Protein AF-A0AAV8WJX8-F1 (afdb_monomer)

Mean predicted aligned error: 5.15 Å

Structure (mmCIF, N/CA/C/O backbone):
data_AF-A0AAV8WJX8-F1
#
_entry.id   AF-A0AAV8WJX8-F1
#
loop_
_atom_site.group_PDB
_atom_site.id
_atom_site.type_symbol
_atom_site.label_atom_id
_atom_site.label_alt_id
_atom_site.label_comp_id
_atom_site.label_asym_id
_atom_site.label_entity_id
_atom_site.label_seq_id
_atom_site.pdbx_PDB_ins_code
_atom_site.Cartn_x
_atom_site.Cartn_y
_atom_site.Cartn_z
_atom_site.occupancy
_atom_site.B_iso_or_equiv
_atom_site.auth_seq_id
_atom_site.auth_comp_id
_atom_site.auth_asym_id
_atom_site.auth_atom_id
_atom_site.pdbx_PDB_model_num
ATOM 1 N N . MET A 1 1 ? 3.931 -18.837 -17.181 1.00 72.12 1 MET A N 1
ATOM 2 C CA . MET A 1 1 ? 3.180 -19.322 -15.991 1.00 72.12 1 MET A CA 1
ATOM 3 C C . MET A 1 1 ? 4.081 -19.205 -14.765 1.00 72.12 1 MET A C 1
ATOM 5 O O . MET A 1 1 ? 5.287 -19.308 -14.938 1.00 72.12 1 MET A O 1
ATOM 9 N N . ILE A 1 2 ? 3.549 -19.021 -13.550 1.00 83.50 2 ILE A N 1
ATOM 10 C CA . ILE A 1 2 ? 4.365 -18.878 -12.319 1.00 83.50 2 ILE A CA 1
ATOM 11 C C . ILE A 1 2 ? 5.362 -20.040 -12.143 1.00 83.50 2 ILE A C 1
ATOM 13 O O . ILE A 1 2 ? 6.511 -19.811 -11.780 1.00 83.50 2 ILE A O 1
ATOM 17 N N . GLN A 1 3 ? 4.966 -21.268 -12.494 1.00 87.81 3 GLN A N 1
ATOM 18 C CA . GLN A 1 3 ? 5.840 -22.443 -12.430 1.00 87.81 3 GLN A CA 1
ATOM 19 C C . GLN A 1 3 ? 7.119 -22.313 -13.278 1.00 87.81 3 GLN A C 1
ATOM 21 O O . GLN A 1 3 ? 8.181 -22.773 -12.865 1.00 87.81 3 GLN A O 1
ATOM 26 N N . ASP A 1 4 ? 7.037 -21.662 -14.441 1.00 89.12 4 ASP A N 1
ATOM 27 C CA . ASP A 1 4 ? 8.189 -21.420 -15.318 1.00 89.12 4 ASP A CA 1
ATOM 28 C C . ASP A 1 4 ? 9.169 -20.428 -14.675 1.00 89.12 4 ASP A C 1
ATOM 30 O O . ASP A 1 4 ? 10.365 -20.693 -14.612 1.00 89.12 4 ASP A O 1
ATOM 34 N N . ILE A 1 5 ? 8.659 -19.348 -14.075 1.00 88.38 5 ILE A N 1
ATOM 35 C CA . ILE A 1 5 ? 9.476 -18.366 -13.344 1.00 88.38 5 ILE A CA 1
ATOM 36 C C . ILE A 1 5 ? 10.179 -19.032 -12.149 1.00 88.38 5 ILE A C 1
ATOM 38 O O . ILE A 1 5 ? 11.364 -18.785 -11.911 1.00 88.38 5 ILE A O 1
ATOM 42 N N . LEU A 1 6 ? 9.482 -19.915 -11.421 1.00 90.94 6 LEU A N 1
ATOM 43 C CA . LEU A 1 6 ? 10.062 -20.689 -10.318 1.00 90.94 6 LEU A CA 1
ATOM 44 C C . LEU A 1 6 ? 11.199 -21.596 -10.800 1.00 90.94 6 LEU A C 1
ATOM 46 O O . LEU A 1 6 ? 12.281 -21.585 -10.211 1.00 90.94 6 LEU A O 1
ATOM 50 N N . ASN A 1 7 ? 10.970 -22.358 -11.871 1.00 92.25 7 ASN A N 1
ATOM 51 C CA . ASN A 1 7 ? 11.967 -23.275 -12.421 1.00 92.25 7 ASN A CA 1
ATOM 52 C C . ASN A 1 7 ? 13.191 -22.510 -12.944 1.00 92.25 7 ASN A C 1
ATOM 54 O O . ASN A 1 7 ? 14.318 -22.836 -12.576 1.00 92.25 7 ASN A O 1
ATOM 58 N N . ARG A 1 8 ? 12.979 -21.435 -13.710 1.00 91.94 8 ARG A N 1
ATOM 59 C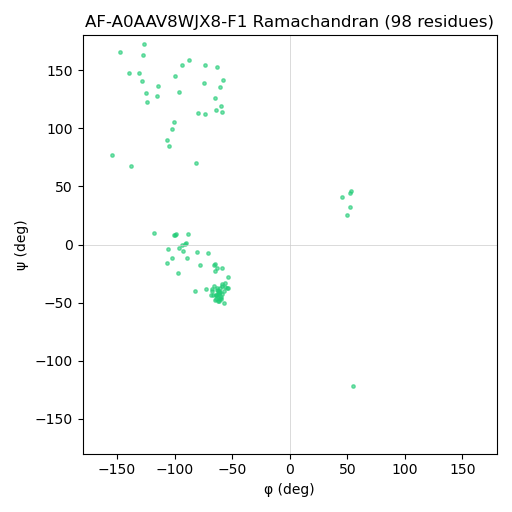 CA . ARG A 1 8 ? 14.062 -20.588 -14.228 1.00 91.94 8 ARG A CA 1
ATOM 60 C C . ARG A 1 8 ? 14.856 -19.910 -13.119 1.00 91.94 8 ARG A C 1
ATOM 62 O O . ARG A 1 8 ? 16.078 -19.872 -13.203 1.00 91.94 8 ARG A O 1
ATOM 69 N N . THR A 1 9 ? 14.198 -19.443 -12.056 1.00 90.12 9 THR A N 1
ATOM 70 C CA . THR A 1 9 ? 14.901 -18.847 -10.908 1.00 90.12 9 THR A CA 1
ATOM 71 C C . THR A 1 9 ? 15.792 -19.874 -10.212 1.00 90.12 9 THR A C 1
ATOM 73 O O . THR A 1 9 ? 16.943 -19.568 -9.913 1.00 90.12 9 THR A O 1
ATOM 76 N N . LYS A 1 10 ? 15.296 -21.103 -9.995 1.00 92.12 10 LYS A N 1
ATOM 77 C CA . LYS A 1 10 ? 16.086 -22.198 -9.399 1.00 92.12 10 LYS A CA 1
ATOM 78 C C . LYS A 1 10 ? 17.280 -22.595 -10.267 1.00 92.12 10 LYS A C 1
ATOM 80 O O . LYS A 1 10 ? 18.340 -22.905 -9.740 1.00 92.12 10 LYS A O 1
ATOM 85 N N . SER A 1 11 ? 17.109 -22.580 -11.585 1.00 93.94 11 SER A N 1
ATOM 86 C CA . SER A 1 11 ? 18.156 -22.920 -12.553 1.00 93.94 11 SER A CA 1
ATOM 87 C C . SER A 1 11 ? 19.031 -21.728 -12.964 1.00 93.94 11 SER A C 1
ATOM 89 O O . SER A 1 11 ? 19.808 -21.862 -13.905 1.00 93.94 11 SER A O 1
ATOM 91 N N . HIS A 1 12 ? 18.903 -20.571 -12.300 1.00 89.25 12 HIS A N 1
ATOM 92 C CA . HIS A 1 12 ? 19.622 -19.328 -12.619 1.00 89.25 12 HIS A CA 1
ATOM 93 C C . HIS A 1 12 ? 19.511 -18.891 -14.094 1.00 89.25 12 HIS A C 1
ATOM 95 O O . HIS A 1 12 ? 20.426 -18.295 -14.659 1.00 89.25 12 HIS A O 1
ATOM 101 N N . GLN A 1 13 ? 18.375 -19.183 -14.725 1.00 90.56 13 GLN A N 1
ATOM 102 C CA . GLN A 1 13 ? 18.067 -18.785 -16.095 1.00 90.56 13 GLN A CA 1
ATOM 103 C C . GLN A 1 13 ? 17.423 -17.395 -16.134 1.00 90.56 13 GLN A C 1
ATOM 105 O O . GLN A 1 13 ? 16.824 -16.934 -15.161 1.00 90.56 13 GLN A O 1
A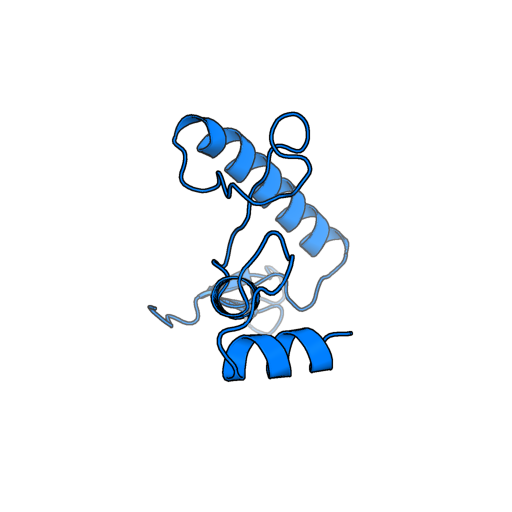TOM 110 N N . ASN A 1 14 ? 17.500 -16.738 -17.293 1.00 87.12 14 ASN A N 1
ATOM 111 C CA . ASN A 1 14 ? 16.842 -15.453 -17.499 1.00 87.12 14 ASN A CA 1
ATOM 112 C C . ASN A 1 14 ? 15.310 -15.611 -17.423 1.00 87.12 14 ASN A C 1
ATOM 114 O O . ASN A 1 14 ? 14.710 -16.435 -18.125 1.00 87.12 14 ASN A O 1
ATOM 118 N N . LEU A 1 15 ? 14.686 -14.807 -16.560 1.00 84.56 15 LEU A N 1
ATOM 119 C CA . LEU A 1 15 ? 13.241 -14.806 -16.335 1.00 84.56 15 LEU A CA 1
ATOM 120 C C . LEU A 1 15 ? 12.474 -14.077 -17.442 1.00 84.56 15 LEU A C 1
ATOM 122 O O . LEU A 1 15 ? 11.269 -14.279 -17.547 1.00 84.56 15 LEU A O 1
ATOM 126 N N . TYR A 1 16 ? 13.153 -13.243 -18.244 1.00 83.69 16 TYR A N 1
ATOM 127 C CA . TYR A 1 16 ? 12.534 -12.303 -19.190 1.00 83.69 16 TYR A CA 1
ATOM 128 C C . TYR A 1 16 ? 11.370 -11.536 -18.548 1.00 83.69 16 TYR A C 1
ATOM 130 O O . TYR A 1 16 ? 10.312 -11.343 -19.140 1.00 83.69 16 TYR A O 1
ATOM 138 N N . TRP A 1 17 ? 11.573 -11.140 -17.292 1.00 86.00 17 TRP A N 1
ATOM 139 C CA . TRP A 1 17 ? 10.598 -10.454 -16.464 1.00 86.00 17 TRP A CA 1
ATOM 140 C C . TRP A 1 17 ? 11.235 -9.195 -15.886 1.00 86.00 17 TRP A C 1
ATOM 142 O O . TRP A 1 17 ? 12.402 -9.208 -15.501 1.00 86.00 17 TRP A O 1
ATOM 152 N N . PHE A 1 18 ? 10.459 -8.115 -15.818 1.00 85.94 18 PHE A N 1
ATOM 153 C CA . PHE A 1 18 ? 10.902 -6.804 -15.341 1.00 85.94 18 PHE A CA 1
ATOM 154 C C . PHE A 1 18 ? 11.159 -6.757 -13.819 1.00 85.94 18 PHE A C 1
ATOM 156 O O . PHE A 1 18 ? 11.689 -5.772 -13.311 1.00 85.94 18 PHE A O 1
ATOM 163 N N . LYS A 1 19 ? 10.826 -7.830 -13.081 1.00 86.69 19 LYS A N 1
ATOM 164 C CA . LYS A 1 19 ? 11.131 -8.010 -11.652 1.00 86.69 19 LYS A CA 1
ATOM 165 C C . LYS A 1 19 ? 11.836 -9.344 -11.398 1.00 86.69 19 LYS A C 1
ATOM 167 O O . LYS A 1 19 ? 11.805 -10.273 -12.202 1.00 86.69 19 LYS A O 1
ATOM 172 N N . THR A 1 20 ? 12.453 -9.454 -10.226 1.00 87.19 20 THR A N 1
ATOM 173 C CA . THR A 1 20 ? 12.942 -10.729 -9.682 1.00 87.19 20 THR A CA 1
ATOM 174 C C . THR A 1 20 ? 11.894 -11.367 -8.766 1.00 87.19 20 THR A C 1
ATOM 176 O O . THR A 1 20 ? 11.107 -10.663 -8.130 1.00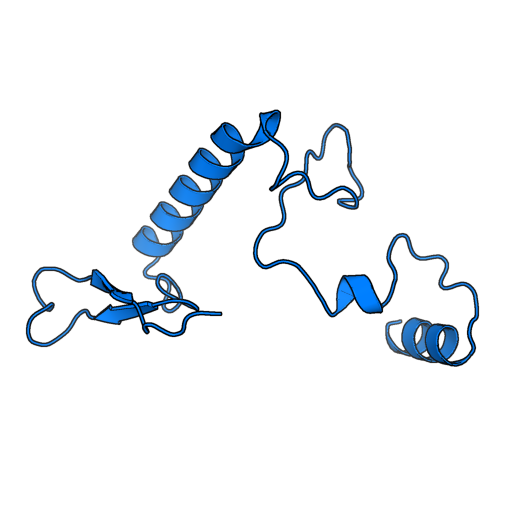 87.19 20 THR A O 1
ATOM 179 N N . LEU A 1 21 ? 11.919 -12.699 -8.602 1.00 89.25 21 LEU A N 1
ATOM 180 C CA . LEU A 1 21 ? 11.050 -13.369 -7.618 1.00 89.25 21 LEU A CA 1
ATOM 181 C C . LEU A 1 21 ? 11.243 -12.822 -6.200 1.00 89.25 21 LEU A C 1
ATOM 183 O O . LEU A 1 21 ? 10.277 -12.692 -5.455 1.00 89.25 21 LEU A O 1
ATOM 187 N N . ARG A 1 22 ? 12.476 -12.466 -5.824 1.00 89.00 22 ARG A N 1
ATOM 188 C CA . ARG A 1 22 ? 12.762 -11.915 -4.496 1.00 89.00 22 ARG A CA 1
ATOM 189 C C . ARG A 1 22 ? 12.007 -10.610 -4.248 1.00 89.00 22 ARG A C 1
ATOM 191 O O . ARG A 1 22 ? 11.429 -10.472 -3.175 1.00 89.00 22 ARG A O 1
ATOM 198 N N . GLN A 1 23 ? 12.015 -9.694 -5.218 1.00 90.00 23 GLN A N 1
ATOM 199 C CA . GLN A 1 23 ? 11.267 -8.432 -5.149 1.00 90.00 23 GLN A CA 1
ATOM 200 C C . GLN A 1 23 ? 9.756 -8.674 -5.155 1.00 90.00 23 GLN A C 1
ATOM 202 O O . GLN A 1 23 ? 9.018 -7.979 -4.474 1.00 90.00 23 GLN A O 1
ATOM 207 N N . TYR A 1 24 ? 9.294 -9.679 -5.900 1.00 90.69 24 TYR A N 1
ATOM 208 C CA . TYR A 1 24 ? 7.876 -10.020 -5.942 1.00 90.69 24 TYR A CA 1
ATOM 209 C C . TYR A 1 24 ? 7.346 -10.570 -4.615 1.00 90.69 24 TYR A C 1
ATOM 211 O O . TYR A 1 24 ? 6.213 -10.259 -4.250 1.00 90.69 24 TYR A O 1
ATOM 219 N N . TYR A 1 25 ? 8.140 -11.381 -3.910 1.00 91.56 25 TYR A N 1
ATOM 220 C CA . TYR A 1 25 ? 7.751 -11.959 -2.622 1.00 91.56 25 TYR A CA 1
ATOM 221 C C . TYR A 1 25 ? 7.963 -11.009 -1.442 1.00 91.56 25 TYR A C 1
ATOM 223 O O . TYR A 1 25 ? 7.127 -10.972 -0.548 1.00 91.56 25 TYR A O 1
ATOM 231 N N . ASN A 1 26 ? 9.061 -10.249 -1.425 1.00 94.19 26 ASN A N 1
ATOM 232 C CA . ASN A 1 26 ? 9.404 -9.363 -0.311 1.00 94.19 26 ASN A CA 1
ATOM 233 C C . ASN A 1 26 ? 9.161 -7.916 -0.726 1.00 94.19 26 ASN A C 1
ATOM 235 O O . ASN A 1 26 ? 10.053 -7.265 -1.277 1.00 94.19 26 ASN A O 1
ATOM 239 N N . ARG A 1 27 ? 7.942 -7.440 -0.481 1.00 94.25 27 ARG A N 1
ATOM 240 C CA . ARG A 1 27 ? 7.522 -6.085 -0.837 1.00 94.25 27 ARG A CA 1
ATOM 241 C C . ARG A 1 27 ? 7.583 -5.169 0.378 1.00 94.25 27 ARG A C 1
ATOM 243 O O . ARG A 1 27 ? 7.325 -5.632 1.490 1.00 94.25 27 ARG A O 1
ATOM 250 N N . PRO A 1 28 ? 7.932 -3.888 0.190 1.00 94.62 28 PRO A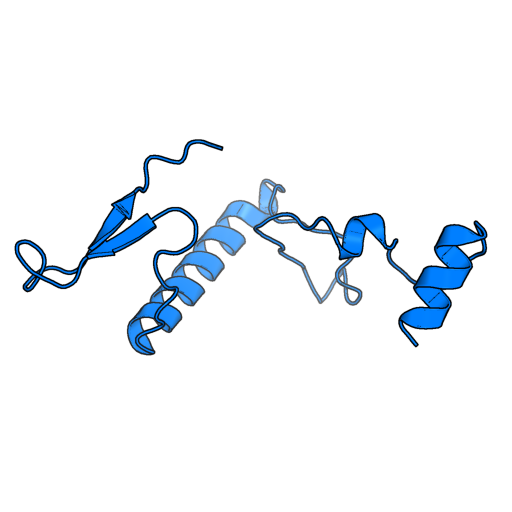 N 1
ATOM 251 C CA . PRO A 1 28 ? 7.704 -2.907 1.234 1.00 94.62 28 PRO A CA 1
ATOM 252 C C . PRO A 1 28 ? 6.197 -2.779 1.483 1.00 94.62 28 PRO A C 1
ATOM 254 O O . PRO A 1 28 ? 5.394 -2.996 0.582 1.00 94.62 28 PRO A O 1
ATOM 257 N N . GLU A 1 29 ? 5.830 -2.393 2.700 1.00 94.94 29 GLU A N 1
ATOM 258 C CA . GLU A 1 29 ? 4.431 -2.169 3.082 1.00 94.94 29 GLU A CA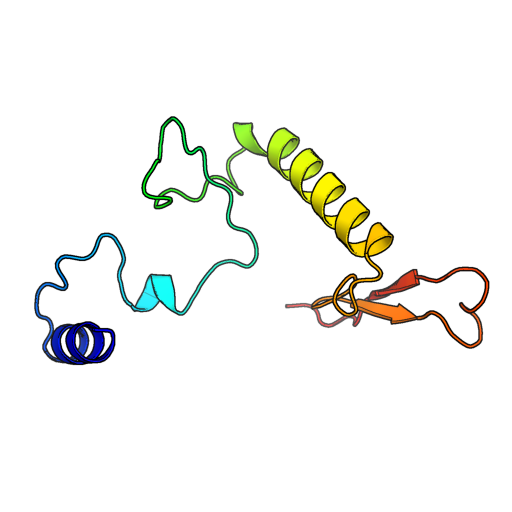 1
ATOM 259 C C . GLU A 1 29 ? 3.741 -1.137 2.180 1.00 94.94 29 GLU A C 1
ATOM 261 O O . GLU A 1 29 ? 2.600 -1.323 1.771 1.00 94.94 29 GLU A O 1
ATOM 266 N N . TRP A 1 30 ? 4.468 -0.073 1.829 1.00 97.38 30 TRP A N 1
ATOM 267 C CA . TRP A 1 30 ? 3.969 1.003 0.986 1.00 97.38 30 TRP A CA 1
ATOM 268 C C . TRP A 1 30 ? 4.723 1.062 -0.343 1.00 97.38 30 TRP A C 1
ATOM 270 O O . TRP A 1 30 ? 5.956 1.165 -0.390 1.00 97.38 30 TRP A O 1
ATOM 280 N N . GLU A 1 31 ? 3.962 1.057 -1.434 1.00 97.62 31 GLU A N 1
ATOM 281 C CA . GLU A 1 31 ? 4.443 1.220 -2.802 1.00 97.62 31 GLU A CA 1
ATOM 282 C C . GLU A 1 31 ? 3.715 2.398 -3.457 1.00 97.62 31 GLU A C 1
ATOM 284 O O . GLU A 1 31 ? 2.488 2.436 -3.502 1.00 97.62 31 GLU A O 1
ATOM 289 N N . LEU A 1 32 ? 4.475 3.390 -3.928 1.00 98.25 32 LEU A N 1
ATOM 290 C CA . LEU A 1 32 ? 3.954 4.546 -4.659 1.00 98.25 32 LEU A CA 1
ATOM 291 C C . LEU A 1 32 ? 4.684 4.643 -5.997 1.00 98.25 32 LEU A C 1
ATOM 293 O O . LEU A 1 32 ? 5.916 4.631 -6.010 1.00 98.25 32 LEU A O 1
ATOM 297 N N . TYR A 1 33 ? 3.937 4.783 -7.091 1.00 98.00 33 TYR A N 1
ATOM 298 C CA . TYR A 1 33 ? 4.466 4.860 -8.453 1.00 98.00 33 TYR A CA 1
ATOM 299 C C . TYR A 1 33 ? 3.869 6.045 -9.208 1.00 98.00 33 TYR A C 1
ATOM 301 O O . TYR A 1 33 ? 2.718 6.423 -8.995 1.00 98.00 33 TYR A O 1
ATOM 309 N N . ASP A 1 34 ? 4.663 6.625 -10.104 1.00 97.25 34 ASP A N 1
ATOM 310 C CA . ASP A 1 34 ? 4.203 7.649 -11.038 1.00 97.25 34 ASP A CA 1
ATOM 311 C C . ASP A 1 34 ? 4.012 7.008 -12.413 1.00 97.25 34 ASP A C 1
ATOM 313 O O . ASP A 1 34 ? 4.971 6.839 -13.159 1.00 97.25 34 ASP A O 1
ATOM 317 N N . LEU A 1 35 ? 2.772 6.668 -12.762 1.00 97.00 35 LEU A N 1
ATOM 318 C CA . LEU A 1 35 ? 2.454 5.946 -13.999 1.00 97.00 35 LEU A CA 1
ATOM 319 C C . LEU A 1 35 ? 2.810 6.716 -15.279 1.00 97.00 35 LEU A C 1
ATOM 321 O O . LEU A 1 35 ? 2.934 6.110 -16.343 1.00 97.00 35 LEU A O 1
ATOM 325 N N . LYS A 1 36 ? 2.973 8.045 -15.206 1.00 96.94 36 LYS A N 1
ATOM 326 C CA . LYS A 1 36 ? 3.358 8.849 -16.372 1.00 96.94 36 LYS A CA 1
ATOM 327 C C . LYS A 1 36 ? 4.825 8.628 -16.734 1.00 96.94 36 LYS A C 1
ATOM 329 O O . LYS A 1 36 ? 5.156 8.614 -17.918 1.00 96.94 36 LYS A O 1
ATOM 334 N N . TYR A 1 37 ? 5.689 8.496 -15.730 1.00 95.56 37 TYR A N 1
ATOM 335 C CA . TYR A 1 37 ? 7.136 8.341 -15.918 1.00 95.56 37 TYR A CA 1
ATOM 336 C C . TYR A 1 37 ? 7.641 6.915 -15.651 1.00 95.56 37 TYR A C 1
ATOM 338 O O . TYR A 1 37 ? 8.750 6.586 -16.063 1.00 95.56 37 TYR A O 1
ATOM 346 N N . ASP A 1 38 ? 6.843 6.076 -14.992 1.00 96.50 38 ASP A N 1
ATOM 347 C CA . ASP A 1 38 ? 7.136 4.691 -14.618 1.00 96.50 38 ASP A CA 1
ATOM 348 C C . ASP A 1 38 ? 5.911 3.785 -14.869 1.00 96.50 38 ASP A C 1
ATOM 350 O O . ASP A 1 38 ? 5.291 3.293 -13.924 1.00 96.50 38 ASP A O 1
ATOM 354 N N . PRO A 1 39 ? 5.525 3.560 -16.140 1.00 95.69 39 PRO A N 1
ATOM 355 C CA . PRO A 1 39 ? 4.345 2.761 -16.480 1.00 95.69 39 PRO A CA 1
ATOM 356 C C . PRO A 1 39 ? 4.460 1.279 -16.083 1.00 95.69 39 PRO A C 1
ATOM 358 O O . PRO A 1 39 ? 3.449 0.587 -16.040 1.00 95.69 39 PRO A O 1
ATOM 361 N N . GLU A 1 40 ? 5.671 0.781 -15.809 1.00 94.31 40 GLU A N 1
ATOM 362 C CA . GLU A 1 40 ? 5.923 -0.602 -15.373 1.00 94.31 40 GLU A CA 1
ATOM 363 C C . GLU A 1 40 ? 5.969 -0.764 -13.840 1.00 94.31 40 GLU A C 1
ATOM 365 O O . GLU A 1 40 ? 6.178 -1.878 -13.351 1.00 94.31 40 GLU A O 1
ATOM 370 N N . GLU A 1 41 ? 5.790 0.322 -13.074 1.00 96.38 41 GLU A N 1
ATOM 371 C CA . GLU A 1 41 ? 5.725 0.306 -11.601 1.00 96.38 41 GLU A CA 1
ATOM 372 C C . GLU A 1 41 ? 6.933 -0.405 -10.955 1.00 96.38 41 GLU A C 1
ATOM 374 O O . GLU A 1 41 ? 6.831 -1.258 -10.056 1.00 96.38 41 GLU A O 1
ATOM 379 N N . VAL A 1 42 ? 8.131 -0.103 -11.457 1.00 93.94 42 VAL A N 1
ATOM 380 C CA . VAL A 1 42 ? 9.386 -0.688 -10.959 1.00 93.94 42 VAL A CA 1
ATOM 381 C C . VAL A 1 42 ? 10.095 0.224 -9.968 1.00 93.94 42 VAL A C 1
ATOM 383 O O . VAL A 1 42 ? 10.827 -0.264 -9.103 1.00 93.94 42 VAL A O 1
ATOM 386 N N . ASN A 1 43 ? 9.839 1.528 -10.032 1.00 95.00 43 ASN A N 1
ATOM 387 C CA . ASN A 1 43 ? 10.529 2.546 -9.258 1.00 95.00 43 ASN A CA 1
ATOM 388 C C . ASN A 1 43 ? 9.647 3.049 -8.111 1.00 95.00 43 ASN A C 1
ATOM 390 O O . ASN A 1 43 ? 9.002 4.088 -8.226 1.00 95.00 43 ASN A O 1
ATOM 394 N N . ASN A 1 44 ? 9.655 2.349 -6.972 1.00 96.81 44 ASN A N 1
ATOM 395 C CA . ASN A 1 44 ? 8.897 2.790 -5.797 1.00 96.81 44 ASN A CA 1
ATOM 396 C C . ASN A 1 44 ? 9.438 4.139 -5.285 1.00 96.81 44 ASN A C 1
ATOM 398 O O . ASN A 1 44 ? 10.583 4.240 -4.829 1.00 96.81 44 ASN A O 1
ATOM 402 N N . ILE A 1 45 ? 8.606 5.177 -5.345 1.00 97.44 45 ILE A N 1
ATOM 403 C CA . ILE A 1 45 ? 8.950 6.543 -4.949 1.00 97.44 45 ILE A CA 1
ATOM 404 C C . ILE A 1 45 ? 8.460 6.914 -3.549 1.00 97.44 45 ILE A C 1
ATOM 406 O O . ILE A 1 45 ? 8.610 8.072 -3.174 1.00 97.44 45 ILE A O 1
ATOM 410 N N . VAL A 1 46 ? 7.932 5.986 -2.743 1.00 97.12 46 VAL A N 1
ATOM 411 C CA . VAL A 1 46 ? 7.339 6.304 -1.425 1.00 97.12 46 VAL A CA 1
ATOM 412 C C . VAL A 1 46 ? 8.297 7.031 -0.470 1.00 97.12 46 VAL A C 1
ATOM 414 O O . VAL A 1 46 ? 7.876 7.883 0.302 1.00 97.12 46 VAL A O 1
ATOM 417 N N . LYS A 1 47 ? 9.606 6.744 -0.544 1.00 95.56 47 LYS A N 1
ATOM 418 C CA . LYS A 1 47 ? 10.636 7.356 0.319 1.00 95.56 47 LYS A CA 1
ATOM 419 C C . LYS A 1 47 ? 11.262 8.629 -0.263 1.00 95.56 47 LYS A C 1
ATOM 421 O O . LYS A 1 47 ? 12.170 9.186 0.348 1.00 95.56 47 LYS A O 1
ATOM 426 N N . LYS A 1 48 ? 10.852 9.084 -1.455 1.00 96.56 48 LYS A N 1
ATOM 427 C CA . LYS A 1 48 ? 11.400 10.319 -2.038 1.00 96.56 48 LYS A CA 1
ATOM 428 C C . LYS A 1 48 ? 10.816 11.530 -1.307 1.00 96.56 48 LYS A C 1
ATOM 430 O O . LYS A 1 48 ? 9.623 11.582 -1.033 1.00 96.56 48 LYS A O 1
ATOM 435 N N . ASN A 1 49 ? 11.639 12.542 -1.035 1.00 96.31 49 ASN A N 1
ATOM 436 C CA . ASN A 1 49 ? 11.159 13.772 -0.389 1.00 96.31 49 ASN A CA 1
ATOM 437 C C . ASN A 1 49 ? 10.094 14.484 -1.237 1.00 96.31 49 ASN A C 1
ATOM 439 O O . ASN A 1 49 ? 9.114 14.993 -0.708 1.00 96.31 49 ASN A O 1
ATOM 443 N N . SER A 1 50 ? 10.255 14.464 -2.563 1.00 95.56 50 SER A N 1
ATOM 444 C CA . SER A 1 50 ? 9.334 15.100 -3.511 1.00 95.56 50 SER A CA 1
ATOM 445 C C . SER A 1 50 ? 7.940 14.468 -3.555 1.00 95.56 50 SER A C 1
ATOM 447 O O . SER A 1 50 ? 7.021 15.087 -4.077 1.00 95.56 50 SER A O 1
ATOM 449 N N . SER A 1 51 ? 7.774 13.241 -3.055 1.00 96.56 51 SER A N 1
ATOM 450 C CA . SER A 1 51 ? 6.506 12.504 -3.080 1.00 96.56 51 SER A CA 1
ATOM 451 C C . SER A 1 51 ? 5.821 12.430 -1.716 1.00 96.56 51 SER A C 1
ATOM 453 O O . SER A 1 51 ? 4.704 11.929 -1.660 1.00 96.56 51 SER A O 1
ATOM 455 N N . GLN A 1 52 ? 6.427 12.936 -0.632 1.00 97.12 52 GLN A N 1
ATOM 456 C CA . GLN A 1 52 ? 5.872 12.809 0.727 1.00 97.12 52 GLN A CA 1
ATOM 457 C C . GLN A 1 52 ? 4.475 13.419 0.860 1.00 97.12 52 GLN A C 1
ATOM 459 O O . GLN A 1 52 ? 3.588 12.809 1.450 1.00 97.12 52 GLN A O 1
ATOM 464 N N . GLU A 1 53 ? 4.266 14.596 0.271 1.00 97.75 53 GLU A N 1
ATOM 465 C CA . GLU A 1 53 ? 2.968 15.269 0.313 1.00 97.75 53 GLU A CA 1
ATOM 466 C C . GLU A 1 53 ? 1.902 14.485 -0.469 1.00 97.75 53 GLU A C 1
ATOM 468 O O . GLU A 1 53 ? 0.806 14.248 0.029 1.00 97.75 53 GLU A O 1
ATOM 473 N N . ILE A 1 54 ? 2.254 13.984 -1.658 1.00 97.44 54 ILE A N 1
ATOM 474 C CA . ILE A 1 54 ? 1.368 13.141 -2.475 1.00 97.44 54 ILE A CA 1
ATOM 475 C C . ILE A 1 54 ? 1.041 11.839 -1.734 1.00 97.44 54 ILE A C 1
ATOM 477 O O . ILE A 1 54 ? -0.115 11.425 -1.685 1.00 97.44 54 ILE A O 1
ATOM 481 N N . PHE A 1 55 ? 2.045 11.204 -1.127 1.00 98.00 55 PHE A N 1
ATOM 482 C CA . PHE A 1 55 ? 1.869 9.984 -0.350 1.00 98.00 55 PHE A CA 1
ATOM 483 C C . PHE A 1 55 ? 0.906 10.200 0.818 1.00 98.00 55 PHE A C 1
ATOM 485 O O . PHE A 1 55 ? -0.022 9.412 0.991 1.00 98.00 55 PHE A O 1
ATOM 492 N N . LYS A 1 56 ? 1.080 11.288 1.577 1.00 98.00 56 LYS A N 1
ATOM 493 C CA . LYS A 1 56 ? 0.189 11.644 2.684 1.00 98.00 56 LYS A C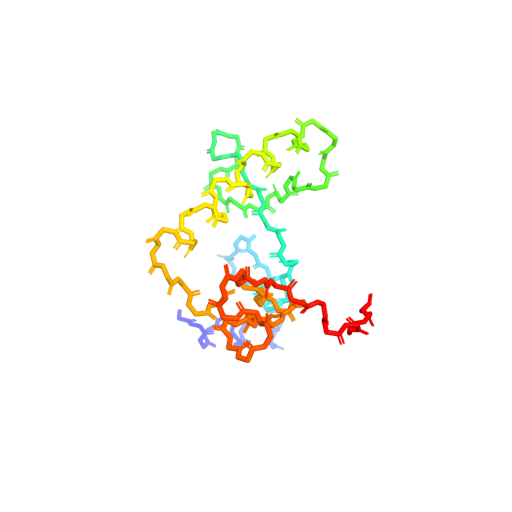A 1
ATOM 494 C C . LYS A 1 56 ? -1.259 11.788 2.209 1.00 98.00 56 LYS A C 1
ATOM 496 O O . LYS A 1 56 ? -2.134 11.140 2.775 1.00 98.00 56 LYS A O 1
ATOM 501 N N . GLN A 1 57 ? -1.492 12.557 1.146 1.00 98.44 57 GLN A N 1
ATOM 502 C CA . GLN A 1 57 ? -2.835 12.782 0.598 1.00 98.44 57 GLN A CA 1
ATOM 503 C C . GLN A 1 57 ? -3.491 11.487 0.103 1.00 98.44 57 GLN A C 1
ATOM 505 O O . GLN A 1 57 ? -4.669 11.243 0.360 1.00 98.44 57 GLN A O 1
ATOM 510 N N . LEU A 1 58 ? -2.736 10.632 -0.594 1.00 98.38 58 LEU A N 1
ATOM 511 C CA . LEU A 1 58 ? -3.250 9.350 -1.080 1.00 98.38 58 LEU A CA 1
ATOM 512 C C . LEU A 1 58 ? -3.545 8.380 0.066 1.00 98.38 58 LEU A C 1
ATOM 514 O O . LEU A 1 58 ? -4.570 7.701 0.031 1.00 98.38 58 LEU A O 1
ATOM 518 N N . ARG A 1 59 ? -2.689 8.342 1.092 1.00 97.38 59 ARG A N 1
ATOM 519 C CA . ARG A 1 59 ? -2.901 7.522 2.288 1.00 97.38 59 ARG A CA 1
ATOM 520 C C . ARG A 1 59 ? -4.138 7.971 3.063 1.00 97.38 59 ARG A C 1
ATOM 522 O O . ARG A 1 59 ? -4.928 7.127 3.465 1.00 97.38 59 ARG A O 1
ATOM 529 N N . GLU A 1 60 ? -4.330 9.278 3.236 1.00 97.81 60 GLU A N 1
ATOM 530 C CA . GLU A 1 60 ? -5.536 9.838 3.860 1.00 97.81 60 GLU A CA 1
ATOM 531 C C . GLU A 1 60 ? -6.786 9.477 3.054 1.00 97.81 60 GLU A C 1
ATOM 533 O O . GLU A 1 60 ? -7.749 8.958 3.609 1.00 97.81 60 GLU A O 1
ATOM 538 N N . ARG A 1 61 ? -6.749 9.648 1.728 1.00 98.38 61 ARG A N 1
ATOM 539 C CA . ARG A 1 61 ? -7.875 9.293 0.856 1.00 98.38 61 ARG A CA 1
ATOM 540 C C . ARG A 1 61 ? -8.215 7.799 0.903 1.00 98.38 61 ARG A C 1
ATOM 542 O O . ARG A 1 61 ? -9.393 7.451 0.886 1.00 98.38 61 ARG A O 1
ATOM 549 N N . LEU A 1 62 ? -7.205 6.928 0.952 1.00 97.94 62 LEU A N 1
ATOM 550 C CA . LEU A 1 62 ? -7.398 5.487 1.120 1.00 97.94 62 LEU A CA 1
ATOM 551 C C . LEU A 1 62 ? -8.063 5.183 2.466 1.00 97.94 62 LEU A C 1
ATOM 553 O O . LEU A 1 62 ? -9.060 4.470 2.501 1.00 97.94 62 LEU A O 1
ATOM 557 N N . PHE A 1 63 ? -7.550 5.767 3.549 1.00 96.06 63 PHE A N 1
ATOM 558 C CA . PHE A 1 63 ? -8.081 5.560 4.892 1.00 96.06 63 PHE A CA 1
ATOM 559 C C . PHE A 1 63 ? -9.537 6.033 5.031 1.00 96.06 63 PHE A C 1
ATOM 561 O O . PHE A 1 63 ? -10.361 5.327 5.611 1.00 96.06 63 PHE A O 1
ATOM 568 N N . GLU A 1 64 ? -9.888 7.193 4.465 1.00 97.19 64 GLU A N 1
ATOM 569 C CA . GLU A 1 64 ? -11.280 7.662 4.440 1.00 97.19 64 GLU A CA 1
ATOM 570 C C . GLU A 1 64 ? -12.193 6.676 3.704 1.00 97.19 64 GLU A C 1
ATOM 572 O O . GLU A 1 64 ? -13.231 6.290 4.237 1.00 97.19 64 GLU A O 1
ATOM 577 N N . TRP A 1 65 ? -11.774 6.179 2.537 1.00 98.06 65 TRP A N 1
ATOM 578 C CA . TRP A 1 65 ? -12.544 5.183 1.790 1.00 98.06 65 TRP A CA 1
ATOM 579 C C . TRP A 1 65 ? -12.719 3.862 2.559 1.00 98.06 65 TRP A C 1
ATOM 581 O O . TRP A 1 65 ? -13.809 3.286 2.563 1.00 98.06 65 TRP A O 1
ATOM 591 N N . GLN A 1 66 ? -11.682 3.386 3.252 1.00 97.56 66 GLN A N 1
ATOM 592 C CA . GLN A 1 66 ? -11.774 2.191 4.101 1.00 97.56 66 GLN A CA 1
ATOM 593 C C . GLN A 1 66 ? -12.798 2.375 5.230 1.00 97.56 66 GLN A C 1
ATOM 595 O O . GLN A 1 66 ? -13.605 1.481 5.484 1.00 97.56 66 GLN A O 1
ATOM 600 N N . LYS A 1 67 ? -12.839 3.553 5.864 1.00 94.50 67 LYS A N 1
ATOM 601 C CA . LYS A 1 67 ? -13.871 3.874 6.864 1.00 94.50 67 LYS A CA 1
ATOM 602 C C . LYS A 1 67 ? -15.270 3.936 6.252 1.00 94.50 67 LYS A C 1
ATOM 604 O O . LYS A 1 67 ? -16.190 3.327 6.789 1.00 94.50 67 LYS A O 1
ATOM 609 N N . GLU A 1 68 ? -15.435 4.638 5.131 1.00 96.69 68 GLU A N 1
ATOM 610 C CA . GLU A 1 68 ? -16.730 4.786 4.445 1.00 96.69 68 GLU A CA 1
ATOM 611 C C . GLU A 1 68 ? -17.324 3.437 4.022 1.00 96.69 68 GLU A C 1
ATOM 613 O O . GLU A 1 68 ? -18.541 3.244 4.051 1.00 96.69 68 GLU A O 1
ATOM 618 N N . THR A 1 69 ? -16.464 2.488 3.655 1.00 97.25 69 THR A N 1
ATOM 619 C CA . THR A 1 69 ? -16.861 1.142 3.230 1.00 97.25 69 THR A CA 1
ATOM 620 C C . THR A 1 69 ? -16.948 0.127 4.372 1.00 97.25 69 THR A C 1
ATOM 622 O O . THR A 1 69 ? -17.322 -1.018 4.121 1.00 97.25 69 THR A O 1
ATOM 625 N N . ASN A 1 70 ? -16.692 0.539 5.621 1.00 94.38 70 ASN A N 1
ATOM 626 C CA . ASN A 1 70 ? -16.609 -0.336 6.797 1.00 94.38 70 ASN A CA 1
ATOM 627 C C . ASN A 1 70 ? -15.629 -1.507 6.592 1.00 94.38 70 ASN A C 1
ATOM 629 O O . ASN A 1 70 ? -15.956 -2.660 6.884 1.00 94.38 70 ASN A O 1
ATOM 633 N N . ASP A 1 71 ? -14.440 -1.212 6.062 1.00 96.44 71 ASP A N 1
ATOM 634 C CA . ASP A 1 71 ? -13.380 -2.190 5.826 1.00 96.44 71 ASP A CA 1
ATOM 635 C C . ASP A 1 71 ? -12.944 -2.864 7.150 1.00 96.44 71 ASP A C 1
ATOM 637 O O . ASP A 1 71 ? -12.441 -2.181 8.050 1.00 96.44 71 ASP A O 1
ATOM 641 N N . PRO A 1 72 ? -13.076 -4.201 7.288 1.00 94.88 72 PRO A N 1
ATOM 642 C CA . PRO A 1 72 ? -12.619 -4.929 8.473 1.00 94.88 72 PRO A CA 1
ATOM 643 C C . PRO A 1 72 ? -11.117 -4.784 8.767 1.00 94.88 72 PRO A C 1
ATOM 645 O O . PRO A 1 72 ? -10.692 -5.028 9.896 1.00 94.88 72 PRO A O 1
ATOM 648 N N . TRP A 1 73 ? -10.308 -4.406 7.772 1.00 95.56 73 TRP A N 1
ATOM 649 C CA . TRP A 1 73 ? -8.855 -4.255 7.883 1.00 95.56 73 TRP A CA 1
ATOM 650 C C . TRP A 1 73 ? -8.395 -2.810 8.102 1.00 95.56 73 TRP A C 1
ATOM 652 O O . TRP A 1 73 ? -7.194 -2.561 8.088 1.00 95.56 73 TRP A O 1
ATOM 662 N N . VAL A 1 74 ? -9.304 -1.865 8.361 1.00 95.00 74 VAL A N 1
ATOM 663 C CA . VAL A 1 74 ? -8.993 -0.425 8.472 1.00 95.00 74 VAL A CA 1
ATOM 664 C C . VAL A 1 74 ? -7.881 -0.071 9.477 1.00 95.00 74 VAL A C 1
ATOM 666 O O . VAL A 1 74 ? -7.179 0.917 9.285 1.00 95.00 74 VAL A O 1
ATOM 669 N N . CYS A 1 75 ? -7.690 -0.875 10.529 1.00 94.25 75 CYS A N 1
ATOM 670 C CA . CYS A 1 75 ? -6.629 -0.674 11.527 1.00 94.25 75 CYS A CA 1
ATOM 671 C C . CYS A 1 75 ? -5.423 -1.617 11.353 1.00 94.25 75 CYS A C 1
ATOM 673 O O . CYS A 1 75 ? -4.390 -1.429 11.995 1.00 94.25 75 CYS A O 1
ATOM 675 N N . ALA A 1 76 ? -5.535 -2.645 10.510 1.00 93.75 76 ALA A N 1
ATOM 676 C CA . ALA A 1 76 ? -4.475 -3.627 10.321 1.00 93.75 76 ALA A CA 1
ATOM 677 C C . ALA A 1 76 ? -3.302 -3.033 9.509 1.00 93.75 76 ALA A C 1
ATOM 679 O O . ALA A 1 76 ? -3.512 -2.136 8.694 1.00 93.75 76 ALA A O 1
ATOM 680 N N . PRO A 1 77 ? -2.068 -3.550 9.658 1.00 93.19 77 PRO A N 1
ATOM 681 C CA . PRO A 1 77 ? -1.641 -4.623 10.564 1.00 93.19 77 PRO A CA 1
ATOM 682 C C . PRO A 1 77 ? -1.111 -4.131 11.925 1.00 93.19 77 PRO A C 1
ATOM 684 O O . PRO A 1 77 ? -0.794 -4.954 12.782 1.00 93.19 77 PRO A O 1
ATOM 687 N N . HIS A 1 78 ? -0.977 -2.817 12.113 1.00 90.50 78 HIS A N 1
ATOM 688 C CA . HIS A 1 78 ? -0.303 -2.218 13.276 1.00 90.50 78 HIS A CA 1
ATOM 689 C C . HIS A 1 78 ? -1.245 -1.963 14.458 1.00 90.50 78 HIS A C 1
ATOM 691 O O . HIS A 1 78 ? -0.810 -1.635 15.554 1.00 90.50 78 HIS A O 1
ATOM 697 N N . SER A 1 79 ? -2.556 -2.072 14.253 1.00 92.19 79 SER A N 1
ATOM 698 C CA . SER A 1 79 ? -3.557 -1.733 15.262 1.00 92.19 79 SER A CA 1
ATOM 699 C C . SER A 1 79 ? -4.796 -2.625 15.156 1.00 92.19 79 SER A C 1
ATO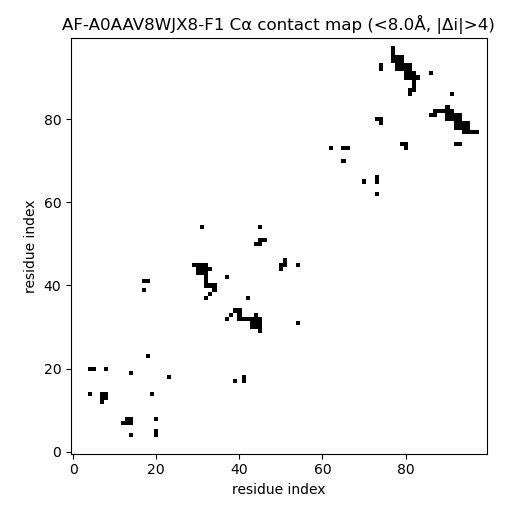M 701 O O . SER A 1 79 ? -5.027 -3.303 14.150 1.00 92.19 79 SER A O 1
ATOM 703 N N . VAL A 1 80 ? -5.625 -2.610 16.197 1.00 93.31 80 VAL A N 1
ATOM 704 C CA . VAL A 1 80 ? -6.917 -3.308 16.245 1.00 93.31 80 VAL A CA 1
ATOM 705 C C . VAL A 1 80 ? -8.039 -2.288 16.331 1.00 93.31 80 VAL A C 1
ATOM 707 O O . VAL A 1 80 ? -7.952 -1.316 17.080 1.00 93.31 80 VAL A O 1
ATOM 710 N N . LEU A 1 81 ? -9.097 -2.512 15.550 1.00 94.38 81 LEU A N 1
ATOM 711 C CA . LEU A 1 81 ? -10.319 -1.726 15.654 1.00 94.38 81 LEU A CA 1
ATOM 712 C C . LEU A 1 81 ? -11.070 -2.124 16.927 1.00 94.38 81 LEU A C 1
ATOM 714 O O . LEU A 1 81 ? -11.612 -3.225 17.008 1.00 94.38 81 LEU A O 1
ATOM 718 N N . GLU A 1 82 ? -11.141 -1.208 17.887 1.00 93.88 82 GLU A N 1
ATOM 719 C CA . GLU A 1 82 ? -12.000 -1.327 19.060 1.00 93.88 82 GLU A CA 1
ATOM 720 C C . GLU A 1 82 ? -13.260 -0.487 18.847 1.00 93.88 82 GLU A C 1
ATOM 722 O O . GLU A 1 82 ? -13.236 0.741 18.918 1.00 93.88 82 GLU A O 1
ATOM 727 N N . ASP A 1 83 ? -14.377 -1.160 18.576 1.00 90.94 83 ASP A N 1
ATOM 728 C CA . ASP A 1 83 ? -15.700 -0.566 18.341 1.00 90.94 83 ASP A CA 1
ATOM 729 C C . ASP A 1 83 ? -16.740 -1.015 19.386 1.00 90.94 83 ASP A C 1
ATOM 731 O O . ASP A 1 83 ? -17.945 -0.775 19.262 1.00 90.94 83 ASP A O 1
ATOM 735 N N . LYS A 1 84 ? -16.275 -1.689 20.442 1.00 90.31 84 LYS A N 1
ATOM 736 C CA . LYS A 1 84 ? -17.093 -2.296 21.498 1.00 90.31 84 LYS A CA 1
ATOM 737 C C . LYS A 1 84 ? -16.654 -1.829 22.880 1.00 90.31 84 LYS A C 1
ATOM 739 O O . LYS A 1 84 ? -15.670 -1.116 23.057 1.00 90.31 84 LYS A O 1
ATOM 744 N N . GLY A 1 85 ? -17.439 -2.215 23.888 1.00 90.81 85 GLY A N 1
ATOM 745 C CA . GLY A 1 85 ? -17.160 -1.901 25.287 1.00 90.81 85 GLY A CA 1
ATOM 746 C C . GLY A 1 85 ? -16.994 -0.398 25.504 1.00 90.81 85 GLY A C 1
ATOM 747 O O . GLY A 1 85 ? -17.889 0.383 25.174 1.00 90.81 85 GLY A O 1
ATOM 748 N N . ASN A 1 86 ? -15.831 -0.006 26.022 1.00 88.88 86 ASN A N 1
ATOM 749 C CA . ASN A 1 86 ? -15.496 1.388 26.314 1.00 88.88 86 ASN A CA 1
ATOM 750 C C . ASN A 1 86 ? -15.416 2.270 25.053 1.00 88.88 86 ASN A C 1
ATOM 752 O O . ASN A 1 86 ? -15.629 3.476 25.152 1.00 88.88 86 ASN A O 1
ATOM 756 N N . PHE A 1 87 ? -15.178 1.682 23.877 1.00 89.50 87 PHE A N 1
ATOM 757 C CA . PHE A 1 87 ? -15.054 2.390 22.597 1.00 89.50 87 PHE A CA 1
ATOM 758 C C . PHE A 1 87 ? -16.328 2.330 21.743 1.00 89.50 87 PHE A C 1
ATOM 760 O O . PHE A 1 87 ? -16.354 2.827 20.622 1.00 89.50 87 PHE A O 1
ATOM 767 N N . LYS A 1 88 ? -17.441 1.807 22.282 1.00 88.69 88 LYS A N 1
ATOM 768 C CA . LYS A 1 88 ? -18.715 1.671 21.548 1.00 88.69 88 LYS A CA 1
ATOM 769 C C . LYS A 1 88 ? -19.222 2.981 20.930 1.00 88.69 88 LYS A C 1
ATOM 771 O O . LYS A 1 88 ? -19.802 2.971 19.851 1.00 88.69 88 LYS A O 1
ATOM 776 N N . ASN A 1 89 ? -19.037 4.101 21.629 1.00 90.06 89 ASN A N 1
ATOM 777 C CA . ASN A 1 89 ? -19.499 5.418 21.174 1.00 90.06 89 ASN A CA 1
ATOM 778 C C . ASN A 1 89 ? -18.402 6.222 20.457 1.00 90.06 89 ASN A C 1
ATOM 780 O O . ASN A 1 89 ? -18.655 7.344 20.028 1.00 90.06 89 ASN A O 1
ATOM 784 N N . ASN A 1 90 ? -17.185 5.681 20.382 1.00 90.56 90 ASN A N 1
ATOM 785 C CA . ASN A 1 90 ? -16.031 6.329 19.776 1.00 90.56 90 ASN A CA 1
ATOM 786 C C . ASN A 1 90 ? -15.041 5.251 19.302 1.00 90.56 90 ASN A C 1
ATOM 788 O O . ASN A 1 90 ? -14.065 4.994 20.012 1.00 90.56 90 ASN A O 1
ATOM 792 N N . PRO A 1 91 ? -15.322 4.580 18.168 1.00 89.81 91 PRO A N 1
ATOM 793 C CA . PRO A 1 91 ? -14.455 3.528 17.654 1.00 89.81 91 PRO A CA 1
ATOM 794 C C . PRO A 1 91 ? -13.057 4.059 17.348 1.00 89.81 91 PRO A C 1
ATOM 796 O O . PRO A 1 91 ? -12.916 5.134 16.758 1.00 89.81 91 PRO A O 1
ATOM 799 N N . GLN A 1 92 ? -12.024 3.318 17.743 1.00 92.06 92 GLN A N 1
ATOM 800 C CA . GLN A 1 92 ? -10.630 3.732 17.566 1.00 92.06 92 GLN A CA 1
ATOM 801 C C . GLN A 1 92 ? -9.747 2.561 17.144 1.00 92.06 92 GLN A C 1
ATOM 803 O O . GLN A 1 92 ? -9.963 1.424 17.556 1.00 92.06 92 GLN A O 1
ATOM 808 N N . CYS A 1 93 ? -8.728 2.860 16.337 1.00 93.44 93 CYS A N 1
ATOM 809 C CA . CYS A 1 93 ? -7.615 1.947 16.120 1.00 93.44 93 CYS A CA 1
ATOM 810 C C . CYS A 1 93 ? -6.663 2.064 17.313 1.00 93.44 93 CYS A C 1
ATOM 812 O O . CYS A 1 93 ? -6.062 3.123 17.505 1.00 93.44 93 CYS A O 1
ATOM 814 N N . LEU A 1 94 ? -6.545 1.004 18.110 1.00 92.44 94 LEU A N 1
ATOM 815 C CA . LEU A 1 94 ? -5.569 0.928 19.194 1.00 92.44 94 LEU A CA 1
ATOM 816 C C . LEU A 1 94 ? -4.329 0.184 18.718 1.00 92.44 94 LEU A C 1
ATOM 818 O O . LEU A 1 94 ? -4.445 -0.891 18.128 1.00 92.44 94 LEU A O 1
ATOM 822 N N . ASP A 1 95 ? -3.163 0.772 18.970 1.00 90.38 95 ASP A N 1
ATOM 823 C CA . ASP A 1 95 ? -1.873 0.183 18.622 1.00 90.38 95 ASP A CA 1
ATOM 824 C C . ASP A 1 95 ? -1.714 -1.192 19.286 1.00 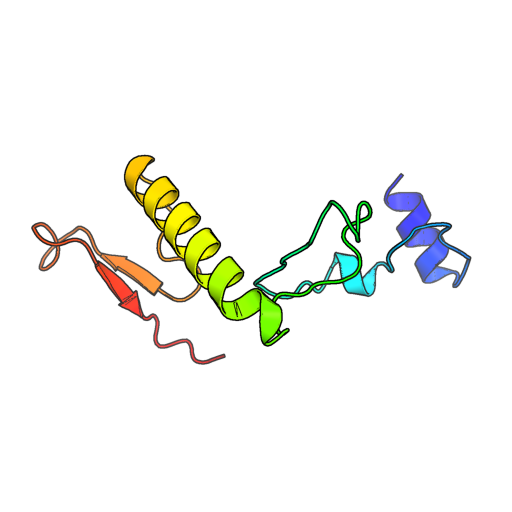90.38 95 ASP A C 1
ATOM 826 O O . ASP A 1 95 ? -2.164 -1.417 20.413 1.00 90.38 95 ASP A O 1
ATOM 830 N N . LEU A 1 96 ? -1.111 -2.128 18.559 1.00 88.69 96 LEU A N 1
ATOM 831 C CA . LEU A 1 96 ? -0.777 -3.447 19.086 1.00 88.69 96 LEU A CA 1
ATOM 832 C C . LEU A 1 96 ? 0.516 -3.435 19.913 1.00 88.69 96 LEU A C 1
ATOM 834 O O . LEU A 1 96 ? 0.880 -4.476 20.466 1.00 88.69 96 LEU A O 1
ATOM 838 N N . ASP A 1 97 ? 1.227 -2.304 19.949 1.00 85.94 97 ASP A N 1
ATOM 839 C CA . ASP A 1 97 ? 2.584 -2.152 20.477 1.00 85.94 97 ASP A CA 1
ATOM 840 C C . ASP A 1 97 ? 3.543 -3.212 19.902 1.00 85.94 97 ASP A C 1
ATOM 842 O O . ASP A 1 97 ? 4.563 -3.577 20.496 1.00 85.9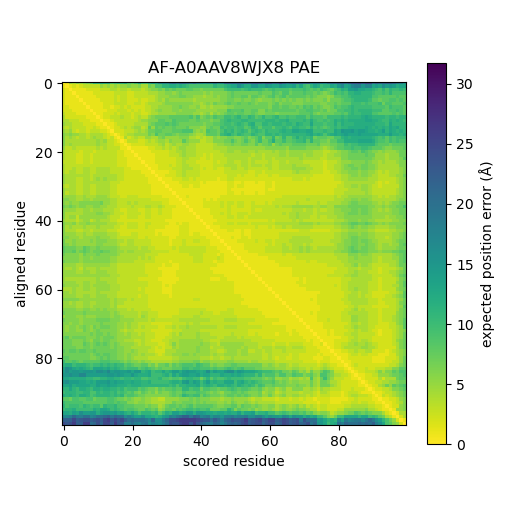4 97 ASP A O 1
ATOM 846 N N . ASN A 1 98 ? 3.222 -3.728 18.711 1.00 72.00 98 ASN A N 1
ATOM 847 C CA . ASN A 1 98 ? 4.041 -4.673 17.974 1.00 72.00 98 ASN A CA 1
ATOM 848 C C . ASN A 1 98 ? 5.123 -3.888 17.234 1.00 72.00 98 ASN A C 1
ATOM 850 O O . ASN A 1 98 ? 5.102 -3.746 16.017 1.00 72.00 98 ASN A O 1
ATOM 854 N N . VAL A 1 99 ? 6.065 -3.340 17.999 1.00 58.56 99 VAL A N 1
ATOM 855 C CA . VAL A 1 99 ? 7.224 -2.633 17.454 1.00 58.56 99 VAL A CA 1
ATOM 856 C C . VAL A 1 99 ? 8.004 -3.597 16.550 1.00 58.56 99 VAL A C 1
ATOM 858 O O . VAL A 1 99 ? 8.555 -4.590 17.031 1.00 58.56 99 VAL A O 1
ATOM 861 N N . TRP A 1 100 ? 8.024 -3.303 15.248 1.00 54.47 100 TRP A N 1
ATOM 862 C CA . TRP A 1 100 ? 8.829 -3.982 14.226 1.00 54.47 100 TRP A CA 1
ATOM 863 C C . TRP A 1 100 ? 10.125 -3.221 13.947 1.00 54.47 100 TRP A C 1
ATOM 865 O O . TRP A 1 100 ? 10.069 -1.974 13.826 1.00 54.47 100 TRP A O 1
#

pLDDT: mean 92.17, std 7.04, range [54.47, 98.44]

Sequence (100 aa):
MIQDILNRTKSHQNLYWFKTLRQYYNRPEWELYDLKYDPEEVNNIVKKNSSQEIFKQLRERLFEWQKETNDPWVCAPHSVLEDKGNFKNNPQCLDLDNVW

InterPro domains:
  IPR017850 Alkaline-phosphatase-like, core domain superfamily [G3DSA:3.40.720.10] (1-74)
  IPR017850 Alkaline-phosphatase-like, core domain superfamily [SSF53649] (7-83)
  IPR032506 N-sulphoglucosamine sulphohydrolase, C-terminal [PF16347] (18-67)

Nearest PDB structures (foldseek):
  4miv-assembly4_G  TM=9.428E-01  e=6.342E-08  Homo sapiens
  4miv-assembly3_F  TM=9.436E-01  e=7.211E-08  Homo sapiens
  4miv-assembly1_B  TM=9.424E-01  e=1.462E-07  Homo sapiens
  7p24-assembly1_AAA  TM=8.517E-01  e=5.205E-02  Bacteroides thetaiotaomicron VPI-5482
  6pt6-assembly1_B  TM=9.223E-01  e=2.766E-01  Pseudoalteromonas fuliginea

Radius of gyration: 18.93 Å; Cα contacts (8 Å, |Δi|>4): 78; chains: 1; bounding box: 39×38×46 Å

Foldseek 3Di:
DVVVLVVCVVVVHDSPDPDHPVCVVDDDPDFDDDCVVCVPSPDGCCPPPVCVVVNVVVVVVVLVVCVVVVPCCSLPDQFHWDCDDPCVVPIDTHGPPPDD

Secondary structure (DSSP, 8-state):
-HHHHHHHHHTT----SSS-HHHHHS--S-----TTT-TT--S--TT-GGGHHHHHHHHHHHHHHHHHTT-TTTTTTTEEEE-SGGGTTS-EEEE-----

Organism: NCBI:txid1586634

Solvent-accessible surface area (backbone atoms only — not comparable to full-atom values): 6327 Å² total; per-residue (Å²): 108,74,67,55,52,53,52,26,58,76,68,74,44,88,69,92,53,100,67,52,71,65,57,71,73,61,63,71,95,70,80,36,65,52,61,89,86,35,77,81,66,77,65,70,39,58,85,39,80,92,35,43,66,59,49,50,56,52,52,49,54,51,52,54,51,30,60,77,68,64,42,92,58,70,31,56,92,63,22,44,72,39,58,50,82,95,22,51,91,57,63,43,66,42,72,64,80,73,84,126